Protein AF-A0A925B9Y9-F1 (afdb_monomer_lite)

pLDDT: mean 85.71, std 7.87, range [47.75, 95.88]

Secondary structure (DSSP, 8-state):
-HHHHHHHHHHHHHHHHHHHHHHHTTTTT-TTHHHHHHHHHHHHHHHHHHH-PPPPHHHHHHHHHHHHHHHHHHHHHHH-TT----HHHHHHHTSHHHHHHHHHHHHHHHHHHHHHHHHHHHHHHHHHHHHHHHHHHHHHHHHHHHHHHHHHTS-------

Radius of gyration: 22.53 Å; chains: 1; bounding box: 59×40×62 Å

Structure (mmCIF, N/CA/C/O backbone):
data_AF-A0A925B9Y9-F1
#
_entry.id   AF-A0A925B9Y9-F1
#
loop_
_atom_site.group_PDB
_atom_site.id
_atom_site.type_symbol
_atom_site.label_atom_id
_atom_site.label_alt_id
_atom_site.label_comp_id
_atom_site.label_asym_id
_atom_site.label_entity_id
_atom_site.label_seq_id
_atom_site.pdbx_PDB_ins_code
_atom_site.Cartn_x
_atom_site.Cartn_y
_atom_site.Cartn_z
_atom_site.occupancy
_atom_site.B_iso_or_equiv
_atom_site.auth_seq_id
_atom_site.auth_comp_id
_atom_site.auth_asym_id
_atom_site.auth_atom_id
_atom_site.pdbx_PDB_model_num
ATOM 1 N N . VAL A 1 1 ? 1.942 26.395 1.244 1.00 79.25 1 VAL A N 1
ATOM 2 C CA . VAL A 1 1 ? 3.290 25.808 1.459 1.00 79.25 1 VAL A CA 1
ATOM 3 C C . VAL A 1 1 ? 3.333 24.329 1.083 1.00 79.25 1 VAL A C 1
ATOM 5 O O . VAL A 1 1 ? 4.053 24.009 0.152 1.00 79.25 1 VAL A O 1
ATOM 8 N N . PHE A 1 2 ? 2.521 23.448 1.687 1.00 87.88 2 PHE A N 1
ATOM 9 C CA . PHE A 1 2 ? 2.507 22.008 1.350 1.00 87.88 2 PHE A CA 1
ATOM 10 C C . PHE A 1 2 ? 2.270 21.690 -0.133 1.00 87.88 2 PHE A C 1
ATOM 12 O O . PHE A 1 2 ? 3.019 20.911 -0.706 1.00 87.88 2 PHE A O 1
ATOM 19 N N . ALA A 1 3 ? 1.286 22.328 -0.777 1.00 89.44 3 ALA A N 1
ATOM 20 C CA . ALA A 1 3 ? 1.021 22.105 -2.201 1.00 89.44 3 ALA A CA 1
ATOM 21 C C . ALA A 1 3 ? 2.209 22.509 -3.094 1.00 89.44 3 ALA A C 1
ATOM 23 O O . ALA A 1 3 ? 2.576 21.773 -4.000 1.00 89.44 3 ALA A O 1
ATOM 24 N N . LEU A 1 4 ? 2.858 23.642 -2.797 1.00 89.81 4 LEU A N 1
ATOM 25 C CA . LEU A 1 4 ? 4.045 24.092 -3.533 1.00 89.81 4 LEU A CA 1
ATOM 26 C C . LEU A 1 4 ? 5.226 23.138 -3.330 1.00 89.81 4 LEU A C 1
ATOM 28 O O . LEU A 1 4 ? 5.902 22.798 -4.294 1.00 89.81 4 LEU A O 1
ATOM 32 N N . ALA A 1 5 ? 5.437 22.663 -2.100 1.00 89.56 5 ALA A N 1
ATOM 33 C CA . ALA A 1 5 ? 6.469 21.676 -1.801 1.00 89.56 5 ALA A CA 1
ATOM 34 C C . ALA A 1 5 ? 6.215 20.340 -2.522 1.00 89.56 5 ALA A C 1
ATOM 36 O O . ALA A 1 5 ? 7.154 19.754 -3.048 1.00 89.56 5 ALA A O 1
ATOM 37 N N . ALA A 1 6 ? 4.958 19.893 -2.598 1.00 92.06 6 ALA A N 1
ATOM 38 C CA . ALA A 1 6 ? 4.576 18.669 -3.302 1.00 92.06 6 ALA A CA 1
ATOM 39 C C . ALA A 1 6 ? 4.767 18.779 -4.822 1.00 92.06 6 ALA A C 1
ATOM 41 O O . ALA A 1 6 ? 5.242 17.844 -5.460 1.00 92.06 6 ALA A O 1
ATOM 42 N N . VAL A 1 7 ? 4.428 19.926 -5.415 1.00 94.31 7 VAL A N 1
ATOM 43 C CA . VAL A 1 7 ? 4.661 20.158 -6.849 1.00 94.31 7 VAL A CA 1
ATOM 44 C C . VAL A 1 7 ? 6.160 20.233 -7.138 1.00 94.31 7 VAL A C 1
ATOM 46 O O . VAL A 1 7 ? 6.637 19.603 -8.080 1.00 94.31 7 VAL A O 1
ATOM 49 N N . ALA A 1 8 ? 6.920 20.949 -6.308 1.00 93.62 8 ALA A N 1
ATOM 50 C CA . ALA A 1 8 ? 8.368 21.048 -6.456 1.00 93.62 8 ALA A CA 1
ATOM 51 C C . ALA A 1 8 ? 9.058 19.683 -6.307 1.00 93.62 8 ALA A C 1
ATOM 53 O O . ALA A 1 8 ? 9.931 19.355 -7.113 1.00 93.62 8 ALA A O 1
ATOM 54 N N . SER A 1 9 ? 8.657 18.865 -5.326 1.00 89.44 9 SER A N 1
ATOM 55 C CA . SER A 1 9 ? 9.206 17.517 -5.159 1.00 89.44 9 SER A CA 1
ATOM 56 C C . SER A 1 9 ? 8.884 16.634 -6.360 1.00 89.44 9 SER A C 1
ATOM 58 O O . SER A 1 9 ? 9.795 16.014 -6.899 1.00 89.44 9 SER A O 1
ATOM 60 N N . LEU A 1 10 ? 7.642 16.654 -6.852 1.00 93.00 10 LEU A N 1
ATOM 61 C CA . LEU A 1 10 ? 7.235 15.890 -8.031 1.00 93.00 10 LEU A CA 1
ATOM 62 C C . LEU A 1 10 ? 8.100 16.228 -9.255 1.00 93.00 10 LEU A C 1
ATOM 64 O O . LEU A 1 10 ? 8.644 15.327 -9.894 1.00 93.00 10 LEU A O 1
ATOM 68 N N . LEU A 1 11 ? 8.260 17.521 -9.556 1.00 94.31 11 LEU A N 1
ATOM 69 C CA . LEU A 1 11 ? 9.053 17.983 -10.698 1.00 94.31 11 LEU A CA 1
ATOM 70 C C . LEU A 1 11 ? 10.533 17.620 -10.550 1.00 94.31 11 LEU A C 1
ATOM 72 O O . LEU A 1 11 ? 11.160 17.172 -11.510 1.00 94.31 11 LEU A O 1
ATOM 76 N N . THR A 1 12 ? 11.079 17.764 -9.343 1.00 92.06 12 THR A N 1
ATOM 77 C CA . THR A 1 12 ? 12.489 17.462 -9.063 1.00 92.06 12 THR A CA 1
ATOM 78 C C . THR A 1 12 ? 12.758 15.963 -9.175 1.00 92.06 12 THR A C 1
ATOM 80 O O . THR A 1 12 ? 13.715 15.556 -9.832 1.00 92.06 12 THR A O 1
ATOM 83 N N . THR A 1 13 ? 11.894 15.124 -8.595 1.00 89.00 13 THR A N 1
ATOM 84 C CA . THR A 1 13 ? 11.992 13.663 -8.695 1.00 89.00 13 THR A CA 1
ATOM 85 C C . THR A 1 13 ? 11.842 13.198 -10.139 1.00 89.00 13 THR A C 1
ATOM 87 O O . THR A 1 13 ? 12.597 12.328 -10.572 1.00 89.00 13 THR A O 1
ATOM 90 N N . PHE A 1 14 ? 10.923 13.792 -10.904 1.00 89.19 14 PHE A N 1
ATOM 91 C CA . PHE A 1 14 ? 10.767 13.485 -12.323 1.00 89.19 14 PHE A CA 1
ATOM 92 C C . PHE A 1 14 ? 12.033 13.822 -13.120 1.00 89.19 14 PHE A C 1
ATOM 94 O O . PHE A 1 14 ? 12.566 12.953 -13.811 1.00 89.19 14 PHE A O 1
ATOM 101 N N . ALA A 1 15 ? 12.553 15.046 -12.982 1.00 91.94 15 ALA A N 1
ATOM 102 C CA . ALA A 1 15 ? 13.746 15.494 -13.698 1.00 91.94 15 ALA A CA 1
ATOM 103 C C . ALA A 1 15 ? 14.986 14.661 -13.334 1.00 91.94 15 ALA A C 1
ATOM 105 O O . ALA A 1 15 ? 15.703 14.201 -14.224 1.00 91.94 15 ALA A O 1
ATOM 106 N N . ALA A 1 16 ? 15.204 14.402 -12.041 1.00 87.62 16 ALA A N 1
ATOM 107 C CA . ALA A 1 16 ? 16.310 13.575 -11.567 1.00 87.62 16 ALA A CA 1
ATOM 108 C C . ALA A 1 16 ? 16.208 12.139 -12.097 1.00 87.62 16 ALA A C 1
ATOM 110 O O . ALA A 1 16 ? 17.199 11.565 -12.548 1.00 87.62 16 ALA A O 1
ATOM 111 N N . ASN A 1 17 ? 15.003 11.562 -12.087 1.00 85.50 17 ASN A N 1
ATOM 112 C CA . ASN A 1 17 ? 14.778 10.221 -12.606 1.00 85.50 17 ASN A CA 1
ATOM 113 C C . ASN A 1 17 ? 15.066 10.139 -14.110 1.00 85.50 17 ASN A C 1
ATOM 115 O O . ASN A 1 17 ? 15.770 9.232 -14.552 1.00 85.50 17 ASN A O 1
ATOM 119 N N . TYR A 1 18 ? 14.561 11.106 -14.878 1.00 86.94 18 TYR A N 1
ATOM 120 C CA . TYR A 1 18 ? 14.797 11.191 -16.314 1.00 86.94 18 TYR A CA 1
ATOM 121 C C . TYR A 1 18 ? 16.296 11.286 -16.617 1.00 86.94 18 TYR A C 1
ATOM 123 O O . TYR A 1 18 ? 16.834 10.437 -17.327 1.00 86.94 18 TYR A O 1
ATOM 131 N N . PHE A 1 19 ? 16.992 12.238 -15.992 1.00 88.62 19 PHE A N 1
ATOM 132 C CA . PHE A 1 19 ? 18.424 12.450 -16.192 1.00 88.62 19 PHE A CA 1
ATOM 133 C C . PHE A 1 19 ? 19.254 11.198 -15.865 1.00 88.62 19 PHE A C 1
ATOM 135 O O . PHE A 1 19 ? 20.036 10.744 -16.697 1.00 88.62 19 PHE A O 1
ATOM 142 N N . MET A 1 20 ? 19.005 10.566 -14.712 1.00 83.81 20 MET A N 1
ATOM 143 C CA . MET A 1 20 ? 19.712 9.346 -14.301 1.00 83.81 20 MET A CA 1
ATOM 144 C C . MET A 1 20 ? 19.499 8.180 -15.272 1.00 83.81 20 MET A C 1
ATOM 146 O O . MET A 1 20 ? 20.431 7.428 -15.549 1.00 83.81 20 MET A O 1
ATOM 150 N N . THR A 1 21 ? 18.286 8.011 -15.804 1.00 85.06 21 THR A N 1
ATOM 151 C CA . THR A 1 21 ? 18.011 6.941 -16.780 1.00 85.06 21 THR A CA 1
ATOM 152 C C . THR A 1 21 ? 18.639 7.202 -18.149 1.00 85.06 21 THR A C 1
ATOM 154 O O . THR A 1 21 ? 19.026 6.244 -18.819 1.00 85.06 21 THR A O 1
ATOM 157 N N . TYR A 1 22 ? 18.789 8.466 -18.548 1.00 85.69 22 TYR A N 1
ATOM 158 C CA . TYR A 1 22 ? 19.480 8.837 -19.784 1.00 85.69 22 TYR A CA 1
ATOM 159 C C . TYR A 1 22 ? 20.996 8.663 -19.673 1.00 85.69 22 TYR A C 1
ATOM 161 O O . TYR A 1 22 ? 21.602 8.064 -20.556 1.00 85.69 22 TYR A O 1
ATOM 169 N N . GLU A 1 23 ? 21.601 9.136 -18.584 1.00 86.62 23 GLU A N 1
ATOM 170 C CA . GLU A 1 23 ? 23.055 9.091 -18.396 1.00 86.62 23 GLU A CA 1
ATOM 171 C C . GLU A 1 23 ? 23.559 7.672 -18.096 1.00 86.62 23 GLU A C 1
ATOM 173 O O . GLU A 1 23 ? 24.510 7.192 -18.712 1.00 86.62 23 GLU A O 1
ATOM 178 N N . ALA A 1 24 ? 22.907 6.961 -17.170 1.00 81.94 24 ALA A N 1
ATOM 179 C CA . ALA A 1 24 ? 23.334 5.621 -16.771 1.00 81.94 24 ALA A CA 1
ATOM 180 C C . ALA A 1 24 ? 22.895 4.529 -17.768 1.00 81.94 24 ALA A C 1
ATOM 182 O O . ALA A 1 24 ? 23.363 3.391 -17.685 1.00 81.94 24 ALA A O 1
ATOM 183 N N . GLY A 1 25 ? 22.002 4.865 -18.702 1.00 79.75 25 GLY A N 1
ATOM 184 C CA . GLY A 1 25 ? 21.363 3.936 -19.625 1.00 79.75 25 GLY A CA 1
ATOM 185 C C . GLY A 1 25 ? 20.236 3.154 -18.950 1.00 79.75 25 GLY A C 1
ATOM 186 O O . GLY A 1 25 ? 20.475 2.272 -18.118 1.00 79.75 25 GLY A O 1
ATOM 187 N N . ALA A 1 26 ? 18.994 3.439 -19.348 1.00 75.75 26 ALA A N 1
ATOM 188 C CA . ALA A 1 26 ? 17.789 2.867 -18.748 1.00 75.75 26 ALA A CA 1
ATOM 189 C C . ALA A 1 26 ? 17.783 1.326 -18.748 1.00 75.75 26 ALA A C 1
ATOM 191 O O . ALA A 1 26 ? 17.378 0.707 -17.769 1.00 75.75 26 ALA A O 1
ATOM 192 N N . GLN A 1 27 ? 18.288 0.716 -19.825 1.00 75.81 27 GLN A N 1
ATOM 193 C CA . GLN A 1 27 ? 18.377 -0.741 -19.979 1.00 75.81 27 GLN A CA 1
ATOM 194 C C . GLN A 1 27 ? 19.673 -1.340 -19.413 1.00 75.81 27 GLN A C 1
ATOM 196 O O . GLN A 1 27 ? 19.749 -2.545 -19.206 1.00 75.81 27 GLN A O 1
ATOM 201 N N . ALA A 1 28 ? 20.698 -0.515 -19.176 1.00 79.38 28 ALA A N 1
ATOM 202 C CA . ALA A 1 28 ? 22.024 -0.975 -18.771 1.00 79.38 28 ALA A CA 1
ATOM 203 C C . ALA A 1 28 ? 22.203 -0.951 -17.248 1.00 79.38 28 ALA A C 1
ATOM 205 O O . ALA A 1 28 ? 22.646 -1.934 -16.660 1.00 79.38 28 ALA A O 1
ATOM 206 N N . LYS A 1 29 ? 21.862 0.170 -16.598 1.00 76.38 29 LYS A N 1
ATOM 207 C CA . LYS A 1 29 ? 22.129 0.385 -15.163 1.00 76.38 29 LYS A CA 1
ATOM 208 C C . LYS A 1 29 ? 20.891 0.736 -14.336 1.00 76.38 29 LYS A C 1
ATOM 210 O O . LYS A 1 29 ? 20.940 0.604 -13.117 1.00 76.38 29 LYS A O 1
ATOM 215 N N . ALA A 1 30 ? 19.776 1.127 -14.960 1.00 74.00 30 ALA A N 1
ATOM 216 C CA . ALA A 1 30 ? 18.507 1.399 -14.268 1.00 74.00 30 ALA A CA 1
ATOM 217 C C . ALA A 1 30 ? 17.541 0.193 -14.279 1.00 74.00 30 ALA A C 1
ATOM 219 O O . ALA A 1 30 ? 16.318 0.351 -14.320 1.00 74.00 30 ALA A O 1
ATOM 220 N N . VAL A 1 31 ? 18.104 -1.018 -14.241 1.00 72.12 31 VAL A N 1
ATOM 221 C CA . VAL A 1 31 ? 17.366 -2.287 -14.269 1.00 72.12 31 VAL A CA 1
ATOM 222 C C . VAL A 1 31 ? 16.667 -2.523 -12.923 1.00 72.12 31 VAL A C 1
ATOM 224 O O . VAL A 1 31 ? 17.222 -2.235 -11.862 1.00 72.12 31 VAL A O 1
ATOM 227 N N . GLY A 1 32 ? 15.431 -3.023 -12.958 1.00 78.31 32 GLY A N 1
ATOM 228 C CA . GLY A 1 32 ? 14.581 -3.226 -11.782 1.00 78.31 32 GLY A CA 1
ATOM 229 C C . GLY A 1 32 ? 13.142 -2.801 -12.061 1.00 78.31 32 GLY A C 1
ATOM 230 O O . GLY A 1 32 ? 12.651 -2.985 -13.173 1.00 78.31 32 GLY A O 1
ATOM 231 N N . TYR A 1 33 ? 12.480 -2.184 -11.079 1.00 76.31 33 TYR A N 1
ATOM 232 C CA . TYR A 1 33 ? 11.073 -1.779 -11.200 1.00 76.31 33 TYR A CA 1
ATOM 233 C C . TYR A 1 33 ? 10.813 -0.848 -12.398 1.00 76.31 33 TYR A C 1
ATOM 235 O O . TYR A 1 33 ? 9.878 -1.062 -13.161 1.00 76.31 33 TYR A O 1
ATOM 243 N N . LYS A 1 34 ? 11.687 0.144 -12.624 1.00 78.06 34 LYS A N 1
ATOM 244 C CA . LYS A 1 34 ? 11.559 1.106 -13.737 1.00 78.06 34 LYS A CA 1
ATOM 245 C C . LYS A 1 34 ? 11.589 0.423 -15.106 1.00 78.06 34 LYS A C 1
ATOM 247 O O . LYS A 1 34 ? 10.794 0.753 -15.979 1.00 78.06 34 LYS A O 1
ATOM 252 N N . TRP A 1 35 ? 12.495 -0.537 -15.273 1.00 80.06 35 TRP A N 1
ATOM 253 C CA . TRP A 1 35 ? 12.578 -1.365 -16.472 1.00 80.06 35 TRP A CA 1
ATOM 254 C C . TRP A 1 35 ? 11.340 -2.250 -16.635 1.00 80.06 35 TRP A C 1
ATOM 256 O O . TRP A 1 35 ? 10.760 -2.281 -17.717 1.00 80.06 35 TRP A O 1
ATOM 266 N N . TRP A 1 36 ? 10.918 -2.919 -15.557 1.00 81.94 36 TRP A N 1
ATOM 267 C CA . TRP A 1 36 ? 9.774 -3.829 -15.564 1.00 81.94 36 TRP A CA 1
ATOM 268 C C . TRP A 1 36 ? 8.478 -3.130 -15.989 1.00 81.94 36 TRP A C 1
ATOM 270 O O . TRP A 1 36 ? 7.830 -3.611 -16.911 1.00 81.94 36 TRP A O 1
ATOM 280 N N . VAL A 1 37 ? 8.155 -1.961 -15.420 1.00 83.56 37 VAL A N 1
ATOM 281 C CA . VAL A 1 37 ? 6.947 -1.197 -15.798 1.00 83.56 37 VAL A CA 1
ATOM 282 C C . VAL A 1 37 ? 6.978 -0.802 -17.278 1.00 83.56 37 VAL A C 1
ATOM 284 O O . VAL A 1 37 ? 5.973 -0.914 -17.979 1.00 83.56 37 VAL A O 1
ATOM 287 N N . GLY A 1 38 ? 8.140 -0.359 -17.773 1.00 83.00 38 GLY A N 1
ATOM 288 C CA . GLY A 1 38 ? 8.311 -0.025 -19.186 1.00 83.00 38 GLY A CA 1
ATOM 289 C C . GLY A 1 38 ? 8.111 -1.242 -20.089 1.00 83.00 38 GLY A C 1
ATOM 290 O O . GLY A 1 38 ? 7.352 -1.178 -21.053 1.00 83.00 38 GLY A O 1
ATOM 291 N N . GLN A 1 39 ? 8.751 -2.367 -19.767 1.00 84.81 39 GLN A N 1
ATOM 292 C CA . GLN A 1 39 ? 8.588 -3.602 -20.532 1.00 84.81 39 GLN A CA 1
ATOM 293 C C . GLN A 1 39 ? 7.165 -4.150 -20.483 1.00 84.81 39 GLN A C 1
ATOM 295 O O . GLN A 1 39 ? 6.671 -4.605 -21.509 1.00 84.81 39 GLN A O 1
ATOM 300 N N . 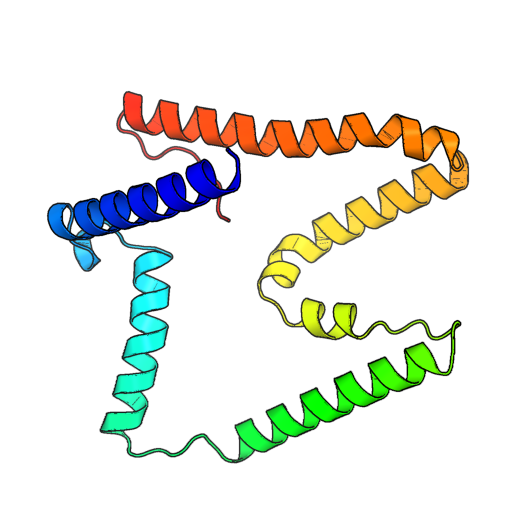GLU A 1 40 ? 6.503 -4.107 -19.331 1.00 86.62 40 GLU A N 1
ATOM 301 C CA . GLU A 1 40 ? 5.137 -4.593 -19.184 1.00 86.62 40 GLU A CA 1
ATOM 302 C C . GLU A 1 40 ? 4.184 -3.782 -20.067 1.00 86.62 40 GLU A C 1
ATOM 304 O O . GLU A 1 40 ? 3.511 -4.350 -20.925 1.00 86.62 40 GLU A O 1
ATOM 309 N N . ALA A 1 41 ? 4.184 -2.455 -19.936 1.00 86.06 41 ALA A N 1
ATOM 310 C CA . ALA A 1 41 ? 3.268 -1.600 -20.685 1.00 86.06 41 ALA A CA 1
ATOM 311 C C . ALA A 1 41 ? 3.550 -1.616 -22.198 1.00 86.06 41 ALA A C 1
ATOM 313 O O . ALA A 1 41 ? 2.648 -1.859 -23.004 1.00 86.06 41 ALA A O 1
ATOM 314 N N . PHE A 1 42 ? 4.803 -1.377 -22.603 1.00 87.50 42 PHE A N 1
ATOM 315 C CA . PHE A 1 42 ? 5.153 -1.302 -24.025 1.00 87.50 42 PHE A CA 1
ATOM 316 C C . PHE A 1 42 ? 5.215 -2.680 -24.685 1.00 87.50 42 PHE A C 1
ATOM 318 O O . PHE A 1 42 ? 4.867 -2.799 -25.857 1.00 87.50 42 PHE A O 1
ATOM 325 N N . GLY A 1 43 ? 5.609 -3.720 -23.948 1.00 88.44 43 GLY A N 1
ATOM 326 C CA . GLY A 1 43 ? 5.590 -5.100 -24.427 1.00 88.44 43 GLY A CA 1
ATOM 327 C C . GLY A 1 43 ? 4.168 -5.606 -24.652 1.00 88.44 43 GLY A C 1
ATOM 328 O O . GLY A 1 43 ? 3.902 -6.196 -25.699 1.00 88.44 43 GLY A O 1
ATOM 329 N N . GLN A 1 44 ? 3.234 -5.308 -23.740 1.00 84.88 44 GLN A N 1
ATOM 330 C CA . GLN A 1 44 ? 1.814 -5.614 -23.948 1.00 84.88 44 GLN A CA 1
ATOM 331 C C . GLN A 1 44 ? 1.253 -4.877 -25.170 1.00 84.88 44 GLN A C 1
ATOM 333 O O . GLN A 1 44 ? 0.636 -5.506 -26.030 1.00 84.88 44 GLN A O 1
ATOM 338 N N . LEU A 1 45 ? 1.524 -3.571 -25.297 1.00 85.75 45 LEU A N 1
ATOM 339 C CA . LEU A 1 45 ? 1.072 -2.783 -26.446 1.00 85.75 45 LEU A CA 1
ATOM 340 C C . LEU A 1 45 ? 1.638 -3.314 -27.770 1.00 85.75 45 LEU A C 1
ATOM 342 O O . LEU A 1 45 ? 0.895 -3.483 -28.737 1.00 85.75 45 LEU A O 1
ATOM 346 N N . ALA A 1 46 ? 2.943 -3.593 -27.820 1.00 88.56 46 ALA A N 1
ATOM 347 C CA . ALA A 1 46 ? 3.583 -4.178 -28.993 1.00 88.56 46 ALA A CA 1
ATOM 348 C C . ALA A 1 46 ? 2.963 -5.539 -29.338 1.00 88.56 46 ALA A C 1
ATOM 350 O O . ALA A 1 46 ? 2.700 -5.809 -30.509 1.00 88.56 46 ALA A O 1
ATOM 351 N N . GLY A 1 47 ? 2.653 -6.353 -28.324 1.00 85.94 47 GLY A N 1
ATOM 352 C CA . GLY A 1 47 ? 1.930 -7.610 -28.484 1.00 85.94 47 GLY A CA 1
ATOM 353 C C . GLY A 1 47 ? 0.562 -7.425 -29.143 1.00 85.94 47 GLY A C 1
ATOM 354 O O . GLY A 1 47 ? 0.244 -8.142 -30.092 1.00 85.94 47 GLY A O 1
ATOM 355 N N . TRP A 1 48 ? -0.229 -6.438 -28.716 1.00 84.38 48 TRP A N 1
ATOM 356 C CA . TRP A 1 48 ? -1.533 -6.138 -29.328 1.00 84.38 48 TRP A CA 1
ATOM 357 C C . TRP A 1 48 ? -1.409 -5.661 -30.776 1.00 84.38 48 TRP A C 1
ATOM 359 O O . TRP A 1 48 ? -2.165 -6.109 -31.637 1.00 84.38 48 TRP A O 1
ATOM 369 N N . LEU A 1 49 ? -0.434 -4.793 -31.058 1.00 86.62 49 LEU A N 1
ATOM 370 C CA . LEU A 1 49 ? -0.194 -4.272 -32.406 1.00 86.62 49 LEU A CA 1
ATOM 371 C C . LEU A 1 49 ? 0.273 -5.361 -33.380 1.00 86.62 49 LEU A C 1
ATOM 373 O O . LEU A 1 49 ? -0.152 -5.367 -34.531 1.00 86.62 49 LEU A O 1
ATOM 377 N N . GLN A 1 50 ? 1.131 -6.280 -32.929 1.00 86.69 50 GLN A N 1
ATOM 378 C CA . GLN A 1 50 ? 1.696 -7.334 -33.778 1.00 86.69 50 GLN A CA 1
ATOM 379 C C . GLN A 1 50 ? 0.739 -8.508 -33.990 1.00 86.69 50 GLN A C 1
ATOM 381 O O . GLN A 1 50 ? 0.681 -9.064 -35.083 1.00 86.69 50 GLN A O 1
ATOM 386 N N . SER A 1 51 ? -0.006 -8.901 -32.956 1.00 79.56 51 SER A N 1
ATOM 387 C CA . SER A 1 51 ? -0.908 -10.057 -33.027 1.00 79.56 51 SER A CA 1
ATOM 388 C C . SER A 1 51 ? -2.293 -9.716 -33.583 1.00 79.56 51 SER A C 1
ATOM 390 O O . SER A 1 51 ? -3.046 -10.625 -33.932 1.00 79.56 51 SER A O 1
ATOM 392 N N . GLY A 1 52 ? -2.665 -8.429 -33.622 1.00 70.25 52 GLY A N 1
ATOM 393 C CA . GLY A 1 52 ? -4.025 -7.989 -33.947 1.00 70.25 52 GLY A CA 1
ATOM 394 C C . GLY A 1 52 ? -5.089 -8.531 -32.981 1.00 70.25 52 GLY A C 1
ATOM 395 O O . GLY A 1 52 ? -6.286 -8.435 -33.264 1.00 70.25 52 GLY A O 1
ATOM 396 N N . GLN A 1 53 ? -4.679 -9.128 -31.856 1.00 67.88 53 GLN A N 1
ATOM 397 C CA . GLN A 1 53 ? -5.588 -9.730 -30.895 1.00 67.88 53 GLN A CA 1
ATOM 398 C C . GLN A 1 53 ? -6.340 -8.633 -30.149 1.00 67.88 53 GLN A C 1
ATOM 400 O O . GLN A 1 53 ? -5.769 -7.820 -29.422 1.00 67.88 53 GLN A O 1
ATOM 405 N N . ARG A 1 54 ? -7.663 -8.635 -30.316 1.00 64.50 54 ARG A N 1
ATOM 406 C CA . ARG A 1 54 ? -8.576 -7.923 -29.421 1.00 64.50 54 ARG A CA 1
ATOM 407 C C . ARG A 1 54 ? -8.418 -8.488 -28.001 1.00 64.50 54 ARG A C 1
ATOM 409 O O . ARG A 1 54 ? -8.056 -9.660 -27.873 1.00 64.50 54 ARG A O 1
ATOM 416 N N . PRO A 1 55 ? -8.701 -7.701 -26.944 1.00 66.69 55 PRO A N 1
ATOM 417 C CA . PRO A 1 55 ? -8.731 -8.225 -25.582 1.00 66.69 55 PRO A CA 1
ATOM 418 C C . PRO A 1 55 ? -9.543 -9.521 -25.556 1.00 66.69 55 PRO A C 1
ATOM 420 O O . PRO A 1 55 ? -10.657 -9.542 -26.082 1.00 66.69 55 PRO A O 1
ATOM 423 N N . ALA A 1 56 ? -8.973 -10.600 -25.009 1.00 72.19 56 ALA A N 1
ATOM 424 C CA . ALA A 1 56 ? -9.650 -11.890 -24.965 1.00 72.19 56 ALA A CA 1
ATOM 425 C C . ALA A 1 56 ? -11.043 -11.707 -24.347 1.00 72.19 56 ALA A C 1
ATOM 427 O O . ALA A 1 56 ? -11.160 -11.129 -23.266 1.00 72.19 56 ALA A O 1
ATOM 428 N N . GLU A 1 57 ? -12.097 -12.192 -25.010 1.00 76.00 57 GLU A N 1
ATOM 429 C CA . GLU A 1 57 ? -13.478 -12.046 -24.519 1.00 76.00 57 GLU A CA 1
ATOM 430 C C . GLU A 1 57 ? -13.626 -12.575 -23.083 1.00 76.00 57 GLU A C 1
ATOM 432 O O . GLU A 1 57 ? -14.367 -12.027 -22.272 1.00 76.00 57 GLU A O 1
ATOM 437 N N . GLN A 1 58 ? -12.832 -13.591 -22.736 1.00 82.56 58 GLN A N 1
ATOM 438 C CA . GLN A 1 58 ? -12.705 -14.142 -21.389 1.00 82.56 58 GLN A CA 1
ATOM 439 C C . GLN A 1 58 ? -12.314 -13.086 -20.346 1.00 82.56 58 GLN A C 1
ATOM 441 O O . GLN A 1 58 ? -12.915 -13.035 -19.275 1.00 82.56 58 GLN A O 1
ATOM 446 N N . SER A 1 59 ? -11.355 -12.207 -20.651 1.00 82.81 59 SER A N 1
ATOM 447 C CA . SER A 1 59 ? -10.931 -11.132 -19.745 1.00 82.81 59 SER A CA 1
ATOM 448 C C . SER A 1 59 ? -12.074 -10.166 -19.443 1.00 82.81 59 SER A C 1
ATOM 450 O O . SER A 1 59 ? -12.197 -9.684 -18.318 1.00 82.81 59 SER A O 1
ATOM 452 N N . LEU A 1 60 ? -12.943 -9.918 -20.425 1.00 86.38 60 LEU A N 1
ATOM 453 C CA . LEU A 1 60 ? -14.116 -9.066 -20.252 1.00 86.38 60 LEU A CA 1
ATOM 454 C C . LEU A 1 60 ? -15.152 -9.731 -19.335 1.00 86.38 60 LEU A C 1
ATOM 456 O O . LEU A 1 60 ? -15.685 -9.074 -18.441 1.00 86.38 60 LEU A O 1
ATOM 460 N N . TRP A 1 61 ? -15.364 -11.042 -19.472 1.00 89.81 61 TRP A N 1
ATOM 461 C CA . TRP A 1 61 ? -16.218 -11.808 -18.558 1.00 89.81 61 TRP A CA 1
ATOM 462 C C . TRP A 1 61 ? -15.691 -11.821 -17.121 1.00 89.81 61 TRP A C 1
ATOM 464 O O . TRP A 1 61 ? -16.469 -11.607 -16.191 1.00 89.81 61 TRP A O 1
ATOM 474 N N . PHE A 1 62 ? -14.382 -12.001 -16.917 1.00 89.75 62 PHE A N 1
ATOM 475 C CA . PHE A 1 62 ? -13.781 -11.919 -15.581 1.00 89.75 62 PHE A CA 1
ATOM 476 C C . PHE A 1 62 ? -13.882 -10.514 -14.983 1.00 89.75 62 PHE A C 1
ATOM 478 O O . PHE A 1 62 ? -14.172 -10.378 -13.794 1.00 89.75 62 PHE A O 1
ATOM 485 N N . PHE A 1 63 ? -13.697 -9.472 -15.797 1.00 89.62 63 PHE A N 1
ATOM 486 C CA . PHE A 1 63 ? -13.865 -8.088 -15.362 1.00 89.62 63 PHE A CA 1
ATOM 487 C C . PHE A 1 63 ? -15.299 -7.812 -14.896 1.00 89.62 63 PHE A C 1
ATOM 489 O O . PHE A 1 63 ? -15.506 -7.327 -13.782 1.00 89.62 63 PHE A O 1
ATOM 496 N N . VAL A 1 64 ? -16.294 -8.177 -15.711 1.00 93.56 64 VAL A N 1
ATOM 497 C CA . VAL A 1 64 ? -17.714 -8.023 -15.360 1.00 93.56 64 VAL A CA 1
ATOM 498 C C . VAL A 1 64 ? -18.059 -8.858 -14.126 1.00 93.56 64 VAL A C 1
ATOM 500 O O . VAL A 1 64 ? -18.722 -8.358 -13.221 1.00 93.56 64 VAL A O 1
ATOM 503 N N . GLY A 1 65 ? -17.560 -10.093 -14.033 1.00 93.69 65 GLY A N 1
ATOM 504 C CA . GLY A 1 65 ? -17.742 -10.944 -12.857 1.00 93.69 65 GLY A CA 1
ATOM 505 C C . GLY A 1 65 ? -17.181 -10.311 -11.581 1.00 93.69 65 GLY A C 1
ATOM 506 O O . GLY A 1 65 ? -17.881 -10.237 -10.571 1.00 93.69 65 GLY A O 1
ATOM 507 N N . GLY A 1 66 ? -15.955 -9.781 -11.633 1.00 90.69 66 GLY A N 1
ATOM 508 C CA . GLY A 1 66 ? -15.342 -9.061 -10.515 1.00 90.69 66 GLY A CA 1
ATOM 509 C C . GLY A 1 66 ? -16.139 -7.820 -10.110 1.00 90.69 66 GLY A C 1
ATOM 510 O O . GLY A 1 66 ? -16.377 -7.6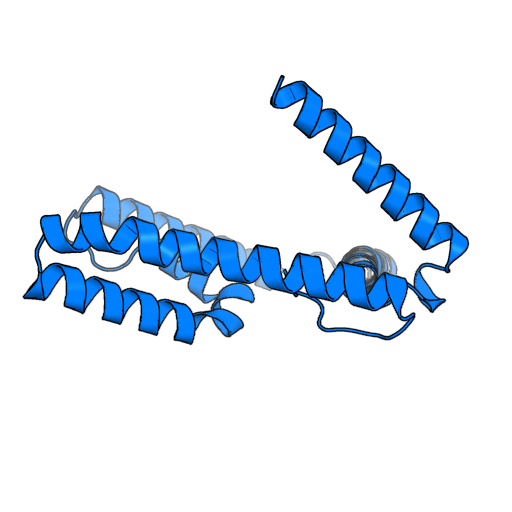02 -8.920 1.00 90.69 66 GLY A O 1
ATOM 511 N N . LEU A 1 67 ? -16.622 -7.050 -11.089 1.00 92.88 67 LEU A N 1
ATOM 512 C CA . LEU A 1 67 ? -17.471 -5.879 -10.862 1.00 92.88 67 LEU A CA 1
ATOM 513 C C . LEU A 1 67 ? -18.791 -6.254 -10.171 1.00 92.88 67 LEU A C 1
ATOM 515 O O . LEU A 1 67 ? -19.184 -5.598 -9.206 1.00 92.88 67 LEU A O 1
ATOM 519 N N . VAL A 1 68 ? -19.441 -7.335 -10.608 1.00 95.00 68 VAL A N 1
ATOM 520 C CA . VAL A 1 68 ? -20.670 -7.848 -9.984 1.00 95.00 68 VAL A CA 1
ATOM 521 C C . VAL A 1 68 ? -20.403 -8.295 -8.547 1.00 95.00 68 VAL A C 1
ATOM 523 O O . VAL A 1 68 ? -21.136 -7.892 -7.648 1.00 95.00 68 VAL A O 1
ATOM 526 N N . VAL A 1 69 ? -19.339 -9.065 -8.295 1.00 92.44 69 VAL A N 1
ATOM 527 C CA . VAL A 1 69 ? -18.994 -9.533 -6.940 1.00 92.44 69 VAL A CA 1
ATOM 528 C C . VAL A 1 69 ? -18.736 -8.358 -5.998 1.00 92.44 69 VAL A C 1
ATOM 530 O O . VAL A 1 69 ? -19.297 -8.312 -4.902 1.00 92.44 69 VAL A O 1
ATOM 533 N N . VAL A 1 70 ? -17.931 -7.379 -6.418 1.00 91.56 70 VAL A N 1
ATOM 534 C CA . VAL A 1 70 ? -17.654 -6.183 -5.607 1.00 91.56 70 VAL A CA 1
ATOM 535 C C . VAL A 1 70 ? -18.925 -5.361 -5.389 1.00 91.56 70 VAL A C 1
ATOM 537 O O . VAL A 1 70 ? -19.154 -4.889 -4.272 1.00 91.56 70 VAL A O 1
ATOM 540 N N . GLY A 1 71 ? -19.774 -5.223 -6.410 1.00 91.88 71 GLY A N 1
ATOM 541 C CA . GLY A 1 71 ? -21.068 -4.549 -6.306 1.00 91.88 71 GLY A CA 1
ATOM 542 C C . GLY A 1 71 ? -21.985 -5.216 -5.281 1.00 91.88 71 GLY A C 1
ATOM 543 O O . GLY A 1 71 ? -22.498 -4.543 -4.386 1.00 91.88 71 GLY A O 1
ATOM 544 N N . VAL A 1 72 ? -22.112 -6.544 -5.338 1.00 92.19 72 VAL A N 1
ATOM 545 C CA . VAL A 1 72 ? -22.904 -7.337 -4.385 1.00 92.19 72 VAL A CA 1
ATOM 546 C C . VAL A 1 72 ? -22.340 -7.221 -2.970 1.00 92.19 72 VAL A C 1
ATOM 548 O O . VAL A 1 72 ? -23.095 -6.944 -2.042 1.00 92.19 72 VAL A O 1
ATOM 551 N N . LEU A 1 73 ? -21.025 -7.361 -2.782 1.00 89.50 73 LEU A N 1
ATOM 552 C CA . LEU A 1 73 ? -20.389 -7.205 -1.466 1.00 89.50 73 LEU A CA 1
ATOM 553 C C . LEU A 1 73 ? -20.600 -5.802 -0.888 1.00 89.50 73 LEU A C 1
ATOM 555 O O . LEU A 1 73 ? -20.818 -5.647 0.313 1.00 89.50 73 LEU A O 1
ATOM 559 N N . THR A 1 74 ? -20.546 -4.778 -1.738 1.00 89.56 74 THR A N 1
ATOM 560 C CA . THR A 1 74 ? -20.777 -3.389 -1.331 1.00 89.56 74 THR A CA 1
ATOM 561 C C . THR A 1 74 ? -22.232 -3.175 -0.928 1.00 89.56 74 THR A C 1
ATOM 563 O O . THR A 1 74 ? -22.486 -2.615 0.137 1.00 89.56 74 THR A O 1
ATOM 566 N N . TYR A 1 75 ? -23.178 -3.679 -1.722 1.00 91.81 75 TYR A N 1
ATOM 567 C CA . TYR A 1 75 ? -24.605 -3.609 -1.420 1.00 91.81 75 TYR A CA 1
ATOM 568 C C . TYR A 1 75 ? -24.956 -4.355 -0.128 1.00 91.81 75 TYR A C 1
ATOM 570 O O . TYR A 1 75 ? -25.562 -3.776 0.771 1.00 91.81 75 TYR A O 1
ATOM 578 N N . LEU A 1 76 ? -24.512 -5.608 0.017 1.00 89.19 76 LEU A N 1
ATOM 579 C CA . LEU A 1 76 ? -24.762 -6.417 1.213 1.00 89.19 76 LEU A CA 1
ATOM 580 C C . LEU A 1 76 ? -24.195 -5.763 2.468 1.00 89.19 76 LEU A C 1
ATOM 582 O O . LEU A 1 76 ? -24.830 -5.804 3.514 1.00 89.19 76 LEU A O 1
ATOM 586 N N . ARG A 1 77 ? -23.036 -5.110 2.368 1.00 85.88 77 ARG A N 1
ATOM 587 C CA . ARG A 1 77 ? -22.449 -4.399 3.503 1.00 85.88 77 ARG A CA 1
ATOM 588 C C . ARG A 1 77 ? -23.192 -3.113 3.872 1.00 85.88 77 ARG A C 1
ATOM 590 O O . ARG A 1 77 ? -23.154 -2.717 5.033 1.00 85.88 77 ARG A O 1
ATOM 597 N N . GLN A 1 78 ? -23.852 -2.462 2.915 1.00 86.06 78 GLN A N 1
ATOM 598 C CA . GLN A 1 78 ? -24.723 -1.315 3.190 1.00 86.06 78 GLN A CA 1
ATOM 599 C C . GLN A 1 78 ? -26.081 -1.753 3.757 1.00 86.06 78 GLN A C 1
ATOM 601 O O . GLN A 1 78 ? -26.609 -1.090 4.645 1.00 86.06 78 GLN A O 1
ATOM 606 N N . ALA A 1 79 ? -26.624 -2.877 3.282 1.00 87.56 79 ALA A N 1
ATOM 607 C CA . ALA A 1 79 ? -27.902 -3.421 3.738 1.00 87.56 79 ALA A CA 1
ATOM 608 C C . ALA A 1 79 ? -27.802 -4.132 5.101 1.00 87.56 79 ALA A C 1
ATOM 610 O O . ALA A 1 79 ? -28.713 -4.037 5.921 1.00 87.56 79 ALA A O 1
ATOM 611 N N . PHE A 1 80 ? -26.690 -4.825 5.366 1.00 86.44 80 PHE A N 1
ATOM 612 C CA . PHE A 1 80 ? -26.471 -5.622 6.570 1.00 86.44 80 PHE A CA 1
ATOM 613 C C . PHE A 1 80 ? -25.193 -5.185 7.292 1.00 86.44 80 PHE A C 1
ATOM 615 O O . PHE A 1 80 ? -24.083 -5.597 6.957 1.00 86.44 80 PHE A O 1
ATOM 622 N N . LEU A 1 81 ? -25.362 -4.402 8.360 1.00 76.38 81 LEU A N 1
ATOM 623 C CA . LEU A 1 81 ? -24.267 -3.919 9.217 1.00 76.38 81 LEU A CA 1
ATOM 624 C C . LEU A 1 81 ? -23.431 -5.049 9.850 1.00 76.38 81 LEU A C 1
ATOM 626 O O . LEU A 1 81 ? -22.278 -4.829 10.211 1.00 76.38 81 LEU A O 1
ATOM 630 N N . TRP A 1 82 ? -24.003 -6.249 9.988 1.00 84.81 82 TRP A N 1
ATOM 631 C CA . TRP A 1 82 ? -23.339 -7.420 10.567 1.00 84.81 82 TRP A CA 1
ATOM 632 C C . TRP A 1 82 ? -22.565 -8.263 9.539 1.00 84.81 82 TRP A C 1
ATOM 634 O O . TRP A 1 82 ? -21.919 -9.237 9.924 1.00 84.81 82 TRP A O 1
ATOM 644 N N . TRP A 1 83 ? -22.619 -7.922 8.245 1.00 79.81 83 TRP A N 1
ATOM 645 C CA . TRP A 1 83 ? -22.007 -8.737 7.198 1.00 79.81 83 TRP A CA 1
ATOM 646 C C . TRP A 1 83 ? -20.471 -8.759 7.325 1.00 79.81 83 TRP A C 1
ATOM 648 O O . TRP A 1 83 ? -19.835 -7.701 7.273 1.00 79.81 83 TRP A O 1
ATOM 658 N N . PRO A 1 84 ? -19.843 -9.943 7.465 1.00 79.56 84 PRO A N 1
ATOM 659 C CA . PRO A 1 84 ? -18.420 -10.041 7.794 1.00 79.56 84 PRO A CA 1
ATOM 660 C C . PRO A 1 84 ? -17.494 -9.794 6.594 1.00 79.56 84 PRO A C 1
ATOM 662 O O . PRO A 1 84 ? -16.327 -9.449 6.780 1.00 79.56 84 PRO A O 1
ATOM 665 N N . LEU A 1 85 ? -17.981 -9.968 5.358 1.00 82.12 85 LEU A N 1
ATOM 666 C CA . LEU A 1 85 ? -17.156 -9.839 4.155 1.00 82.12 85 LEU A CA 1
ATOM 667 C C . LEU A 1 85 ? -17.097 -8.387 3.681 1.00 82.12 85 LEU A C 1
ATOM 669 O O . LEU A 1 85 ? -18.105 -7.784 3.313 1.00 82.12 85 LEU A O 1
ATOM 673 N N . HIS A 1 86 ? -15.887 -7.833 3.649 1.00 80.62 86 HIS A N 1
ATOM 674 C CA . HIS A 1 86 ? -15.651 -6.461 3.219 1.00 80.62 86 HIS A CA 1
ATOM 675 C C . HIS A 1 86 ? -15.150 -6.426 1.761 1.00 80.62 86 HIS A C 1
ATOM 677 O O . HIS A 1 86 ? -14.161 -7.093 1.453 1.00 80.62 86 HIS A O 1
ATOM 683 N N . PRO A 1 87 ? -15.736 -5.593 0.873 1.00 83.19 87 PRO A N 1
ATOM 684 C CA . PRO A 1 87 ? -15.288 -5.468 -0.521 1.00 83.19 87 PRO A CA 1
ATOM 685 C C . PRO A 1 87 ? -13.813 -5.054 -0.674 1.00 83.19 87 PRO A C 1
ATOM 687 O O . PRO A 1 87 ? -13.149 -5.495 -1.604 1.00 83.19 87 PRO A O 1
ATOM 690 N N . THR A 1 88 ? -13.255 -4.268 0.256 1.00 81.69 88 THR A N 1
ATOM 691 C CA . THR A 1 88 ? -11.826 -3.920 0.248 1.00 81.69 88 THR A CA 1
ATOM 692 C C . THR A 1 88 ? -10.943 -5.122 0.550 1.00 81.69 88 THR A C 1
ATOM 694 O O . THR A 1 88 ? -9.885 -5.241 -0.050 1.00 81.69 88 THR A O 1
ATOM 697 N N . GLY A 1 89 ? -11.372 -6.037 1.425 1.00 82.31 89 GLY A N 1
ATOM 698 C CA . GLY A 1 89 ? -10.643 -7.275 1.695 1.00 82.31 89 GLY A CA 1
ATOM 699 C C . GLY A 1 89 ? -10.550 -8.153 0.449 1.00 82.31 89 GLY A C 1
ATOM 700 O O . GLY A 1 89 ? -9.477 -8.660 0.140 1.00 82.31 89 GLY A O 1
ATOM 701 N N . PHE A 1 90 ? -11.644 -8.249 -0.313 1.00 83.94 90 PHE A N 1
ATOM 702 C CA . PHE A 1 90 ? -11.661 -8.946 -1.601 1.00 83.94 90 PHE A CA 1
ATOM 703 C C . PHE A 1 90 ? -10.704 -8.303 -2.618 1.00 83.94 90 PHE A C 1
ATOM 705 O O . PHE A 1 90 ? -9.895 -9.000 -3.223 1.00 83.94 90 PHE A O 1
ATOM 712 N N . ALA A 1 91 ? -10.734 -6.973 -2.753 1.00 83.00 91 ALA A N 1
ATOM 713 C CA . ALA A 1 91 ? -9.841 -6.255 -3.665 1.00 83.00 91 ALA A CA 1
ATOM 714 C C . ALA A 1 91 ? -8.357 -6.380 -3.268 1.00 83.00 91 ALA A 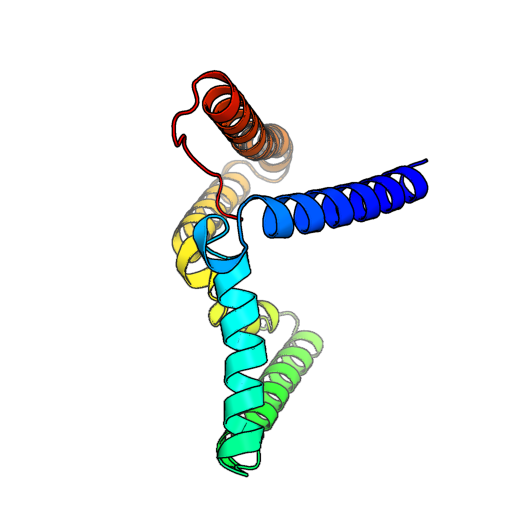C 1
ATOM 716 O O . ALA A 1 91 ? -7.490 -6.542 -4.123 1.00 83.00 91 ALA A O 1
ATOM 717 N N . LEU A 1 92 ? -8.058 -6.327 -1.968 1.00 81.50 92 LEU A N 1
ATOM 718 C CA . LEU A 1 92 ? -6.693 -6.434 -1.458 1.00 81.50 92 LEU A CA 1
ATOM 719 C C . LEU A 1 92 ? -6.152 -7.863 -1.539 1.00 81.50 92 LEU A C 1
ATOM 721 O O . LEU A 1 92 ? -4.963 -8.024 -1.783 1.00 81.50 92 LEU A O 1
ATOM 725 N N . GLY A 1 93 ? -6.997 -8.886 -1.380 1.00 80.00 93 GLY A N 1
ATOM 726 C CA . GLY A 1 93 ? -6.587 -10.294 -1.397 1.00 80.00 93 GLY A CA 1
ATOM 727 C C . GLY A 1 93 ? -5.909 -10.746 -2.694 1.00 80.00 93 GLY A C 1
ATOM 728 O O . GLY A 1 93 ? -5.111 -11.674 -2.668 1.00 80.00 93 GLY A O 1
ATOM 729 N N . ILE A 1 94 ? -6.193 -10.072 -3.810 1.00 79.25 94 ILE A N 1
ATOM 730 C CA . ILE A 1 94 ? -5.645 -10.395 -5.139 1.00 79.25 94 ILE A CA 1
ATOM 731 C C . ILE A 1 94 ? -4.392 -9.548 -5.448 1.00 79.25 94 ILE A C 1
ATOM 733 O O . ILE A 1 94 ? -3.674 -9.803 -6.412 1.00 79.25 94 ILE A O 1
ATOM 737 N N . SER A 1 95 ? -4.088 -8.537 -4.629 1.00 82.56 95 SER A N 1
ATOM 738 C CA . SER A 1 95 ? -2.947 -7.653 -4.861 1.00 82.56 95 SER A CA 1
ATOM 739 C C . SER A 1 95 ? -1.619 -8.342 -4.545 1.00 82.56 95 SER A C 1
ATOM 741 O O . SER A 1 95 ? -1.476 -8.995 -3.509 1.00 82.56 95 SER A O 1
ATOM 743 N N . TYR A 1 96 ? -0.600 -8.094 -5.375 1.00 79.19 96 TYR A N 1
ATOM 744 C CA . TYR A 1 96 ? 0.785 -8.482 -5.087 1.00 79.19 96 TYR A CA 1
ATOM 745 C C . TYR A 1 96 ? 1.244 -8.007 -3.706 1.00 79.19 96 TYR A C 1
ATOM 747 O O . TYR A 1 96 ? 1.946 -8.738 -3.014 1.00 79.19 96 TYR A O 1
ATOM 755 N N . ALA A 1 97 ? 0.790 -6.832 -3.261 1.00 78.44 97 ALA A N 1
ATOM 756 C CA . ALA A 1 97 ? 1.103 -6.323 -1.931 1.00 78.44 97 ALA A CA 1
ATOM 757 C C . ALA A 1 97 ? 0.641 -7.284 -0.821 1.00 78.44 97 ALA A C 1
ATOM 759 O O . ALA A 1 97 ? 1.368 -7.516 0.141 1.00 78.44 97 ALA A O 1
ATOM 760 N N . MET A 1 98 ? -0.538 -7.896 -0.960 1.00 85.19 98 MET A N 1
ATOM 761 C CA . MET A 1 98 ? -1.050 -8.821 0.051 1.00 85.19 98 MET A CA 1
ATOM 762 C C . MET A 1 98 ? -0.242 -10.120 0.102 1.00 85.19 98 MET A C 1
ATOM 764 O O . MET A 1 98 ? -0.027 -10.639 1.192 1.00 85.19 98 MET A O 1
ATOM 768 N N . ASN A 1 99 ? 0.303 -10.595 -1.022 1.00 84.31 99 ASN A N 1
ATOM 769 C CA . ASN A 1 99 ? 1.201 -11.758 -1.018 1.00 84.31 99 ASN A CA 1
ATOM 770 C C . ASN A 1 99 ? 2.463 -11.534 -0.170 1.00 84.31 99 ASN A C 1
ATOM 772 O O . ASN A 1 99 ? 2.933 -12.470 0.472 1.00 84.31 99 ASN A O 1
ATOM 776 N N . TYR A 1 100 ? 2.993 -10.310 -0.118 1.00 83.44 100 TYR A N 1
ATOM 777 C CA . TYR A 1 100 ? 4.142 -9.989 0.737 1.00 83.44 100 TYR A CA 1
ATOM 778 C C . TYR A 1 100 ? 3.733 -9.681 2.179 1.00 83.44 100 TYR A C 1
ATOM 780 O O . TYR A 1 100 ? 4.421 -10.070 3.121 1.00 83.44 100 TYR A O 1
ATOM 788 N N . PHE A 1 101 ? 2.610 -8.985 2.366 1.00 87.12 101 PHE A N 1
ATOM 789 C CA . PHE A 1 101 ? 2.248 -8.416 3.662 1.00 87.12 101 PHE A CA 1
ATOM 790 C C . PHE A 1 101 ? 1.238 -9.231 4.469 1.00 87.12 101 PHE A C 1
ATOM 792 O O . PHE A 1 101 ? 0.981 -8.851 5.610 1.00 87.12 101 PHE A O 1
ATOM 799 N N . TRP A 1 102 ? 0.677 -10.333 3.954 1.00 88.12 102 TRP A N 1
ATOM 800 C CA . TRP A 1 102 ? -0.376 -11.086 4.657 1.00 88.12 102 TRP A CA 1
ATOM 801 C C . TRP A 1 102 ? 0.022 -11.460 6.091 1.00 88.12 102 TRP A C 1
ATOM 803 O O . TRP A 1 102 ? -0.777 -11.307 7.015 1.00 88.12 102 TRP A O 1
ATOM 813 N N . PHE A 1 103 ? 1.274 -11.885 6.299 1.00 90.62 103 PHE A N 1
ATOM 814 C CA . PHE A 1 103 ? 1.768 -12.267 7.618 1.00 90.62 103 PHE A CA 1
ATOM 815 C C . PHE A 1 103 ? 1.940 -11.048 8.532 1.00 90.62 10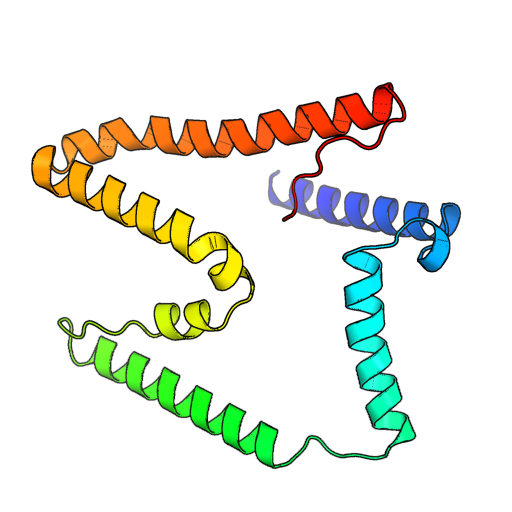3 PHE A C 1
ATOM 817 O O . PHE A 1 103 ? 1.519 -11.073 9.686 1.00 90.62 103 PHE A O 1
ATOM 824 N N . CYS A 1 104 ? 2.475 -9.941 8.011 1.00 90.56 104 CYS A N 1
ATOM 825 C CA . CYS A 1 104 ? 2.579 -8.682 8.751 1.00 90.56 104 CYS A CA 1
ATOM 826 C C . CYS A 1 104 ? 1.195 -8.151 9.155 1.00 90.56 104 CYS A C 1
ATOM 828 O O . CYS A 1 104 ? 1.005 -7.711 10.288 1.00 90.56 104 CYS A O 1
ATOM 830 N N . VAL A 1 105 ? 0.210 -8.244 8.256 1.00 90.00 105 VAL A N 1
ATOM 831 C CA . VAL A 1 105 ? -1.191 -7.889 8.521 1.00 90.00 105 VAL A CA 1
ATOM 832 C C . VAL A 1 105 ? -1.783 -8.797 9.598 1.00 90.00 105 VAL A C 1
ATOM 834 O O . VAL A 1 105 ? -2.449 -8.300 10.507 1.00 90.00 105 VAL A O 1
ATOM 837 N N . PHE A 1 106 ? -1.510 -10.102 9.548 1.00 91.44 106 PHE A N 1
ATOM 838 C CA . PHE A 1 106 ? -1.942 -11.053 10.572 1.00 91.44 106 PHE A CA 1
ATOM 839 C C . PHE A 1 106 ? -1.358 -10.717 11.953 1.00 91.44 106 PHE A C 1
ATOM 841 O O . PHE A 1 106 ? -2.101 -10.647 12.933 1.00 91.44 106 PHE A O 1
ATOM 848 N N . VAL A 1 107 ? -0.056 -10.429 12.032 1.00 95.12 107 VAL A N 1
ATOM 849 C CA . VAL A 1 107 ? 0.607 -10.016 13.279 1.00 95.12 107 VAL A CA 1
ATOM 850 C C . VAL A 1 107 ? 0.043 -8.689 13.790 1.00 95.12 107 VAL A C 1
ATOM 852 O O . VAL A 1 107 ? -0.258 -8.571 14.978 1.00 95.12 107 VAL A O 1
ATOM 855 N N . ALA A 1 108 ? -0.164 -7.703 12.914 1.00 93.06 108 ALA A N 1
ATOM 856 C CA . ALA A 1 108 ? -0.756 -6.418 13.284 1.00 93.06 108 ALA A CA 1
ATOM 857 C C . ALA A 1 108 ? -2.194 -6.577 13.805 1.00 93.06 108 ALA A C 1
ATOM 859 O O . ALA A 1 108 ? -2.570 -5.951 14.800 1.00 93.06 108 ALA A O 1
ATOM 860 N N . TRP A 1 109 ? -2.990 -7.442 13.172 1.00 93.50 109 TRP A N 1
ATOM 861 C CA . TRP A 1 109 ? -4.334 -7.787 13.629 1.00 93.50 109 TRP A CA 1
ATOM 862 C C . TRP A 1 109 ? -4.305 -8.462 15.002 1.00 93.50 109 TRP A C 1
ATOM 864 O O . TRP A 1 109 ? -5.041 -8.034 15.891 1.00 93.50 109 TRP A O 1
ATOM 874 N N . LEU A 1 110 ? -3.426 -9.448 15.204 1.00 95.88 110 LEU A N 1
ATOM 875 C CA . LEU A 1 110 ? -3.285 -10.151 16.478 1.00 95.88 110 LEU A CA 1
ATOM 876 C C . LEU A 1 110 ? -2.837 -9.198 17.595 1.00 95.88 110 LEU A C 1
ATOM 878 O O . LEU A 1 110 ? -3.432 -9.182 18.671 1.00 95.88 110 LEU A O 1
ATOM 882 N N . ALA A 1 111 ? -1.844 -8.348 17.329 1.00 94.31 111 ALA A N 1
ATOM 883 C CA . ALA A 1 111 ? -1.375 -7.343 18.276 1.00 94.31 111 ALA A CA 1
ATOM 884 C C . ALA A 1 111 ? -2.499 -6.367 18.653 1.00 94.31 111 ALA A C 1
ATOM 886 O O . ALA A 1 111 ? -2.755 -6.138 19.837 1.00 94.31 111 ALA A O 1
ATOM 887 N N . LYS A 1 112 ? -3.230 -5.842 17.662 1.00 93.00 112 LYS A N 1
ATOM 888 C CA . LYS A 1 112 ? -4.387 -4.968 17.896 1.00 93.00 112 LYS A CA 1
ATOM 889 C C . LYS A 1 112 ? -5.469 -5.680 18.707 1.00 93.00 112 LYS A C 1
ATOM 891 O O . LYS A 1 112 ? -6.030 -5.076 19.625 1.00 93.00 112 LYS A O 1
ATOM 896 N N . LEU A 1 113 ? -5.764 -6.939 18.386 1.00 94.38 113 LEU A N 1
ATOM 897 C CA . LEU A 1 113 ? -6.747 -7.748 19.100 1.00 94.38 113 LEU A CA 1
ATOM 898 C C . LEU A 1 113 ? -6.347 -7.90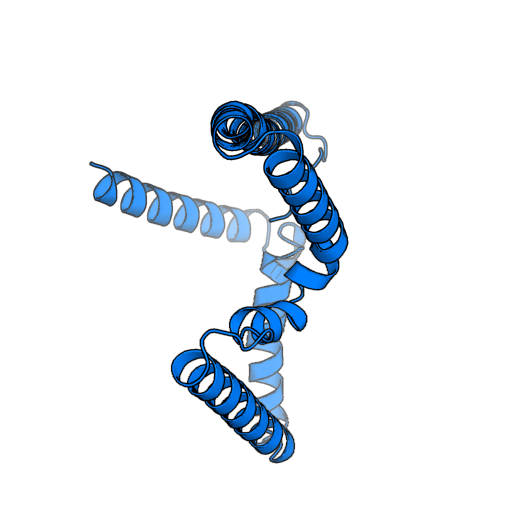1 20.570 1.00 94.38 113 LEU A C 1
ATOM 900 O O . LEU A 1 113 ? -7.157 -7.604 21.439 1.00 94.38 113 LEU A O 1
ATOM 904 N N . CYS A 1 114 ? -5.097 -8.264 20.861 1.00 94.94 114 CYS A N 1
ATOM 905 C CA . CYS A 1 114 ? -4.596 -8.378 22.230 1.00 94.94 114 CYS A CA 1
ATOM 906 C C . CYS A 1 114 ? -4.667 -7.041 22.984 1.00 94.94 114 CYS A C 1
ATOM 908 O O . CYS A 1 114 ? -5.200 -6.985 24.093 1.00 94.94 114 CYS A O 1
ATOM 910 N N . ILE A 1 115 ? -4.196 -5.948 22.377 1.00 94.44 115 ILE A N 1
ATOM 911 C CA . ILE A 1 115 ? -4.201 -4.619 23.007 1.00 94.44 115 ILE A CA 1
ATOM 912 C C . ILE A 1 115 ? -5.630 -4.180 23.341 1.00 94.44 115 ILE A C 1
ATOM 914 O O . ILE A 1 115 ? -5.897 -3.719 24.448 1.00 94.44 115 ILE A O 1
ATOM 918 N N . THR A 1 116 ? -6.563 -4.349 22.404 1.00 93.94 116 THR A N 1
ATOM 919 C CA . THR A 1 116 ? -7.957 -3.925 22.598 1.00 93.94 116 THR A CA 1
ATOM 920 C C . THR A 1 116 ? -8.735 -4.859 23.523 1.00 93.94 116 THR A C 1
ATOM 922 O O . THR A 1 116 ? -9.550 -4.378 24.308 1.00 93.94 116 THR A O 1
ATOM 925 N N . ARG A 1 117 ? -8.470 -6.172 23.483 1.00 93.06 117 ARG A N 1
ATOM 926 C CA . ARG A 1 117 ? -9.162 -7.173 24.305 1.00 93.06 117 ARG A CA 1
ATOM 927 C C . ARG A 1 117 ? -8.729 -7.141 25.768 1.00 93.06 117 ARG A C 1
ATOM 929 O O . ARG A 1 117 ? -9.594 -7.278 26.628 1.00 93.06 117 ARG A O 1
ATOM 936 N N . TYR A 1 118 ? -7.434 -6.971 26.041 1.00 93.81 118 TYR A N 1
ATOM 937 C CA . TYR A 1 118 ? -6.891 -7.002 27.405 1.00 93.81 118 TYR A CA 1
ATOM 938 C C . TYR A 1 118 ? -6.664 -5.610 28.003 1.00 93.81 118 TYR A C 1
ATOM 940 O O . TYR A 1 118 ? -6.793 -5.443 29.211 1.00 93.81 118 TYR A O 1
ATOM 948 N N . GLY A 1 119 ? -6.336 -4.607 27.184 1.00 88.44 119 GLY A N 1
ATOM 949 C CA . GLY A 1 119 ? -5.998 -3.258 27.652 1.00 88.44 119 GLY A CA 1
ATOM 950 C C . GLY A 1 119 ? -7.065 -2.186 27.396 1.00 88.44 119 GLY A C 1
ATOM 951 O O . GLY A 1 119 ? -6.938 -1.062 27.884 1.00 88.44 119 GLY A O 1
ATOM 952 N N . GLY A 1 120 ? -8.116 -2.501 26.635 1.00 92.19 120 GLY A N 1
ATOM 953 C CA . GLY A 1 120 ? -9.179 -1.554 26.303 1.00 92.19 120 GLY A CA 1
ATOM 954 C C . GLY A 1 120 ? -8.714 -0.365 25.449 1.00 92.19 120 GLY A C 1
ATOM 955 O O . GLY A 1 120 ? -7.655 -0.377 24.815 1.00 92.19 120 GLY A O 1
ATOM 956 N N . MET A 1 121 ? -9.536 0.688 25.407 1.00 91.38 121 MET A N 1
ATOM 957 C CA . MET A 1 121 ? -9.294 1.866 24.561 1.00 91.38 121 MET A CA 1
ATOM 958 C C . MET A 1 121 ? -8.081 2.692 25.018 1.00 91.38 121 MET A C 1
ATOM 960 O O . MET A 1 121 ? -7.366 3.257 24.188 1.00 91.38 121 MET A O 1
ATOM 964 N N . ASP A 1 122 ? -7.817 2.745 26.323 1.00 91.81 122 ASP A N 1
ATOM 965 C CA . ASP A 1 122 ? -6.707 3.530 26.866 1.00 91.81 122 ASP A CA 1
ATOM 966 C C . ASP A 1 122 ? -5.350 2.900 26.547 1.00 91.81 122 ASP A C 1
ATOM 968 O O . ASP A 1 122 ? -4.424 3.612 26.150 1.00 91.81 122 ASP A O 1
ATOM 972 N N . ALA A 1 123 ? -5.232 1.569 26.619 1.00 91.25 123 ALA A N 1
ATOM 973 C CA . ALA A 1 123 ? -4.024 0.880 26.168 1.00 91.25 123 ALA A CA 1
ATOM 974 C C . ALA A 1 123 ? -3.804 1.051 24.661 1.00 91.25 123 ALA A C 1
ATOM 976 O O . ALA A 1 123 ? -2.675 1.284 24.233 1.00 91.25 123 ALA A O 1
ATOM 977 N N . HIS A 1 124 ? -4.875 1.014 23.859 1.00 91.88 124 HIS A N 1
ATOM 978 C CA . HIS A 1 124 ? -4.779 1.279 22.424 1.00 91.88 124 HIS A CA 1
ATOM 979 C C . HIS A 1 124 ? -4.203 2.673 22.146 1.00 91.88 124 HIS A C 1
ATOM 981 O O . HIS A 1 124 ? -3.240 2.790 21.391 1.00 91.88 124 HIS A O 1
ATOM 987 N N . LYS A 1 125 ? -4.720 3.725 22.797 1.00 92.31 125 LYS A N 1
ATOM 988 C CA . LYS A 1 125 ? -4.197 5.096 22.644 1.00 92.31 125 LYS A CA 1
ATOM 989 C C . LYS A 1 125 ? -2.725 5.214 23.050 1.00 92.31 125 LYS A C 1
ATOM 991 O O . LYS A 1 125 ? -1.967 5.901 22.373 1.00 92.31 125 LYS A O 1
ATOM 996 N N . ARG A 1 126 ? -2.312 4.520 24.115 1.00 93.06 126 ARG A N 1
ATOM 997 C CA . ARG A 1 126 ? -0.909 4.486 24.569 1.00 93.06 126 ARG A CA 1
ATOM 998 C C . ARG A 1 126 ? 0.013 3.709 23.626 1.00 93.06 126 ARG A C 1
ATOM 1000 O O . ARG A 1 126 ? 1.195 4.021 23.563 1.00 93.06 126 ARG A O 1
ATOM 1007 N N . ALA A 1 127 ? -0.512 2.739 22.880 1.00 92.88 127 ALA A N 1
ATOM 1008 C CA . ALA A 1 127 ? 0.258 1.958 21.914 1.00 92.88 127 ALA A CA 1
ATOM 1009 C C . ALA A 1 127 ? 0.472 2.678 20.567 1.00 92.88 127 ALA A C 1
ATOM 1011 O O . ALA A 1 127 ? 1.432 2.374 19.865 1.00 92.88 127 ALA A O 1
ATOM 1012 N N . ILE A 1 128 ? -0.374 3.654 20.206 1.00 92.88 128 ILE A N 1
ATOM 1013 C CA . ILE A 1 128 ? -0.236 4.455 18.971 1.00 92.88 128 ILE A CA 1
ATOM 1014 C C . ILE A 1 128 ? 1.190 5.002 18.757 1.00 92.88 128 ILE A C 1
ATOM 1016 O O . ILE A 1 128 ? 1.746 4.750 17.685 1.00 92.88 128 ILE A O 1
ATOM 1020 N N . PRO A 1 129 ? 1.819 5.715 19.717 1.00 94.44 129 PRO A N 1
ATOM 1021 C CA . PRO A 1 129 ? 3.162 6.259 19.512 1.00 94.44 129 PRO A CA 1
ATOM 1022 C C . PRO A 1 129 ? 4.222 5.181 19.247 1.00 94.44 129 PRO A C 1
ATOM 1024 O O . PRO A 1 129 ? 5.145 5.435 18.482 1.00 94.44 129 PRO A O 1
ATOM 1027 N N . PHE A 1 130 ? 4.079 3.972 19.805 1.00 94.88 130 PHE A N 1
ATOM 1028 C CA . PHE A 1 130 ? 4.994 2.862 19.527 1.00 94.88 130 PHE A CA 1
ATOM 1029 C C . PHE A 1 130 ? 4.930 2.430 18.056 1.00 94.88 130 PHE A C 1
ATOM 1031 O O . PHE A 1 130 ? 5.963 2.347 17.396 1.00 94.88 130 PHE A O 1
ATOM 1038 N N . PHE A 1 131 ? 3.729 2.210 17.512 1.00 93.50 131 PHE A N 1
ATOM 1039 C CA . PHE A 1 131 ? 3.576 1.811 16.108 1.00 93.50 131 PHE A CA 1
ATOM 1040 C C . PHE A 1 131 ? 3.985 2.921 15.136 1.00 93.50 131 PHE A C 1
ATOM 1042 O O . PHE A 1 131 ? 4.598 2.636 14.111 1.00 93.50 131 PHE A O 1
ATOM 1049 N N . LEU A 1 132 ? 3.705 4.186 15.469 1.00 93.44 132 LEU A N 1
ATOM 1050 C CA . LEU A 1 132 ? 4.216 5.323 14.698 1.00 93.44 132 LEU A CA 1
ATOM 1051 C C . LEU A 1 132 ? 5.748 5.375 14.722 1.00 93.44 132 LEU A C 1
ATOM 1053 O O . LEU A 1 132 ? 6.364 5.615 13.688 1.00 93.44 132 LEU A O 1
ATOM 1057 N N . GLY A 1 133 ? 6.358 5.099 15.877 1.00 94.88 133 GLY A N 1
ATOM 1058 C CA . GLY A 1 133 ? 7.807 4.973 16.015 1.00 94.88 133 GLY A CA 1
ATOM 1059 C C . GLY A 1 133 ? 8.383 3.827 15.184 1.00 94.88 133 GLY A C 1
ATOM 1060 O O . GLY A 1 133 ? 9.434 3.997 14.580 1.00 94.88 133 GLY A O 1
ATOM 1061 N N . LEU A 1 134 ? 7.680 2.697 15.084 1.00 92.88 134 LEU A N 1
ATOM 1062 C CA . LEU A 1 134 ? 8.091 1.560 14.256 1.00 92.88 134 LEU A CA 1
ATOM 1063 C C . LEU A 1 134 ? 8.082 1.909 12.760 1.00 92.88 134 LEU A C 1
ATOM 1065 O O . LEU A 1 134 ? 9.055 1.633 12.065 1.00 92.88 134 LEU A O 1
ATOM 1069 N N . VAL A 1 135 ? 7.029 2.585 12.287 1.00 91.12 135 VAL A N 1
ATOM 1070 C CA . VAL A 1 135 ? 6.954 3.097 10.906 1.00 91.12 135 VAL A CA 1
ATOM 1071 C C . VAL A 1 135 ? 8.067 4.115 10.644 1.00 91.12 135 VAL A C 1
ATOM 1073 O O . VAL A 1 135 ? 8.767 4.025 9.640 1.00 91.12 135 VAL A O 1
ATOM 1076 N N . LEU A 1 136 ? 8.270 5.067 11.558 1.00 92.88 136 LEU A N 1
ATOM 1077 C CA . LEU A 1 136 ? 9.334 6.065 11.437 1.00 92.88 136 LEU A CA 1
ATOM 1078 C C . LEU A 1 136 ? 10.730 5.420 11.446 1.00 92.88 136 LEU A C 1
ATOM 1080 O O . LEU A 1 136 ? 11.612 5.845 10.701 1.00 92.88 136 LEU A O 1
ATOM 1084 N N . GLY A 1 137 ? 10.931 4.388 12.264 1.00 92.00 137 GLY A N 1
ATOM 1085 C CA . GLY A 1 137 ? 12.176 3.629 12.345 1.00 92.00 137 GLY A CA 1
ATOM 1086 C C . GLY A 1 137 ? 12.525 2.956 11.020 1.00 92.00 137 GLY A C 1
ATOM 1087 O O . GLY A 1 137 ? 13.655 3.080 10.560 1.00 92.00 137 GLY A O 1
ATOM 1088 N N . ASP A 1 138 ? 11.548 2.328 10.366 1.00 88.81 138 ASP A N 1
ATOM 1089 C CA . ASP A 1 138 ? 11.752 1.685 9.064 1.00 88.81 138 ASP A CA 1
ATOM 1090 C C . ASP A 1 138 ? 12.218 2.695 7.999 1.00 88.81 138 ASP A C 1
ATOM 1092 O O . ASP A 1 138 ? 13.284 2.537 7.397 1.00 88.81 138 ASP A O 1
ATOM 1096 N N . TYR A 1 139 ? 11.500 3.818 7.860 1.00 87.81 139 TYR A N 1
ATOM 1097 C CA . TYR A 1 139 ? 11.874 4.876 6.915 1.00 87.81 139 TYR A CA 1
ATOM 1098 C C . TYR A 1 139 ? 13.236 5.508 7.225 1.00 87.81 139 TYR A C 1
ATOM 1100 O O . TYR A 1 139 ? 14.023 5.761 6.311 1.00 87.81 139 TYR A O 1
ATOM 1108 N N . THR A 1 140 ? 13.531 5.780 8.498 1.00 91.19 140 THR A N 1
ATOM 1109 C CA . THR A 1 140 ? 14.803 6.412 8.887 1.00 91.19 140 THR A CA 1
ATOM 1110 C C . THR A 1 140 ? 15.986 5.478 8.653 1.00 91.19 140 THR A C 1
ATOM 1112 O O . THR A 1 140 ? 16.990 5.908 8.086 1.00 91.19 140 THR A O 1
ATOM 1115 N N . ILE A 1 141 ? 15.866 4.196 9.007 1.00 90.38 141 ILE A N 1
ATOM 1116 C CA . ILE A 1 141 ? 16.926 3.203 8.809 1.00 90.38 141 ILE A CA 1
ATOM 1117 C C . ILE A 1 141 ? 17.223 3.017 7.322 1.00 90.38 141 ILE A C 1
ATOM 1119 O O . ILE A 1 141 ? 18.392 3.050 6.934 1.00 90.38 141 ILE A O 1
ATOM 1123 N N . GLY A 1 142 ? 16.217 2.871 6.461 1.00 86.31 142 GLY A N 1
ATOM 1124 C CA . GLY A 1 142 ? 16.524 2.719 5.038 1.00 86.31 142 GLY A CA 1
ATOM 1125 C C . GLY A 1 142 ? 16.972 4.000 4.346 1.00 86.31 142 GLY A C 1
ATOM 1126 O O . GLY A 1 142 ? 17.774 3.913 3.415 1.00 86.31 142 GLY A O 1
ATOM 1127 N N . ALA A 1 143 ? 16.561 5.180 4.819 1.00 86.25 143 ALA A N 1
ATOM 1128 C CA . ALA A 1 143 ? 17.164 6.435 4.371 1.00 86.25 143 ALA A CA 1
ATOM 1129 C C . ALA A 1 143 ? 18.661 6.481 4.725 1.00 86.25 143 ALA A C 1
ATOM 1131 O O . ALA A 1 143 ? 19.489 6.788 3.866 1.00 86.25 143 ALA A O 1
ATOM 1132 N N . LEU A 1 144 ? 19.024 6.094 5.952 1.00 89.75 144 LEU A N 1
ATOM 1133 C CA . LEU A 1 144 ? 20.419 6.015 6.395 1.00 89.75 144 LEU A CA 1
ATOM 1134 C C . LEU A 1 144 ? 21.227 5.004 5.570 1.00 89.75 144 LEU A C 1
ATOM 1136 O O . LEU A 1 144 ? 22.301 5.347 5.080 1.00 89.75 144 LEU A O 1
ATOM 1140 N N . TRP A 1 145 ? 20.708 3.793 5.343 1.00 87.75 145 TRP A N 1
ATOM 1141 C CA . TRP A 1 145 ? 21.381 2.788 4.507 1.00 87.75 145 TRP A CA 1
ATOM 1142 C C . TRP A 1 145 ? 21.553 3.234 3.055 1.00 87.75 145 TRP A C 1
ATOM 1144 O O . TRP A 1 145 ? 22.584 2.941 2.445 1.00 87.75 145 TRP A O 1
ATOM 1154 N N . SER A 1 146 ? 20.581 3.966 2.509 1.00 84.50 146 SER A N 1
ATOM 1155 C CA . SER A 1 146 ? 20.662 4.517 1.152 1.00 84.50 146 SER A CA 1
ATOM 1156 C C . SER A 1 146 ? 21.759 5.581 1.045 1.00 84.50 146 SER A C 1
ATOM 1158 O O . SER A 1 146 ? 22.549 5.560 0.101 1.00 84.50 146 SER A O 1
ATOM 1160 N N . LEU A 1 147 ? 21.860 6.472 2.037 1.00 86.00 147 LEU A N 1
ATOM 1161 C CA . LEU A 1 147 ? 22.917 7.487 2.105 1.00 86.00 147 LEU A CA 1
ATOM 1162 C C . LEU A 1 147 ? 24.304 6.860 2.304 1.00 86.00 147 LEU A C 1
ATOM 1164 O O . LEU A 1 147 ? 25.261 7.266 1.647 1.00 86.00 147 LEU A O 1
ATOM 1168 N N . LEU A 1 148 ? 24.414 5.843 3.162 1.00 87.56 148 LEU A N 1
ATOM 1169 C CA . LEU A 1 148 ? 25.666 5.109 3.367 1.00 87.56 148 LEU A CA 1
ATOM 1170 C C . LEU A 1 148 ? 26.116 4.375 2.101 1.00 87.56 148 LEU A C 1
ATOM 1172 O O . LEU A 1 148 ? 27.302 4.392 1.787 1.00 87.56 148 LEU A O 1
ATOM 1176 N N . GLY A 1 149 ? 25.187 3.775 1.353 1.00 84.94 149 GLY A N 1
ATOM 1177 C CA . GLY A 1 149 ? 25.500 3.129 0.075 1.00 84.94 149 GLY A CA 1
ATOM 1178 C C . GLY A 1 149 ? 26.009 4.114 -0.971 1.00 84.94 149 GLY A C 1
ATOM 1179 O O . GLY A 1 149 ? 26.959 3.810 -1.689 1.00 84.94 149 GLY A O 1
ATOM 1180 N N . LEU A 1 150 ? 25.439 5.325 -1.005 1.00 83.75 150 LEU A N 1
ATOM 1181 C CA . LEU A 1 150 ? 25.933 6.407 -1.858 1.00 83.75 150 LEU A CA 1
ATOM 1182 C C . LEU A 1 150 ? 27.370 6.802 -1.486 1.00 83.75 150 LEU A C 1
ATOM 1184 O O . LEU A 1 150 ? 28.201 6.985 -2.370 1.00 83.75 150 LEU A O 1
ATOM 1188 N N . TRP A 1 151 ? 27.663 6.920 -0.188 1.00 88.25 151 TRP A N 1
ATOM 1189 C CA . TRP A 1 151 ? 28.977 7.356 0.292 1.00 88.25 151 TRP A CA 1
ATOM 1190 C C . TRP A 1 151 ? 30.065 6.288 0.120 1.00 88.25 151 TRP A C 1
ATOM 1192 O O . TRP A 1 151 ? 31.186 6.604 -0.269 1.00 88.25 151 TRP A O 1
ATOM 1202 N N . LEU A 1 152 ? 29.736 5.021 0.375 1.00 86.75 152 LEU A N 1
ATOM 1203 C CA . LEU A 1 152 ? 30.670 3.893 0.280 1.00 86.75 152 LEU A CA 1
ATOM 1204 C C . LEU A 1 152 ? 30.790 3.324 -1.141 1.00 86.75 152 LEU A C 1
ATOM 1206 O O . LEU A 1 152 ? 31.649 2.479 -1.386 1.00 86.75 152 LEU A O 1
ATOM 1210 N N . GLY A 1 153 ? 29.920 3.736 -2.069 1.00 82.12 153 GLY A N 1
ATOM 1211 C CA . GLY A 1 153 ? 29.864 3.191 -3.427 1.00 82.12 153 GLY A CA 1
ATOM 1212 C C . GLY A 1 153 ? 29.460 1.713 -3.484 1.00 82.12 153 GLY A C 1
ATOM 1213 O O . GLY A 1 153 ? 29.701 1.050 -4.493 1.00 82.12 153 GLY A O 1
ATOM 1214 N N . THR A 1 154 ? 28.866 1.173 -2.416 1.00 80.75 154 THR A N 1
ATOM 1215 C CA . THR A 1 154 ? 28.476 -0.238 -2.312 1.00 80.75 154 THR A CA 1
ATOM 1216 C C . THR A 1 154 ? 26.958 -0.408 -2.408 1.00 80.75 154 THR A C 1
ATOM 1218 O O . THR A 1 154 ? 26.199 0.450 -1.951 1.00 80.75 154 THR A O 1
ATOM 1221 N N . PRO A 1 155 ? 26.469 -1.515 -3.001 1.00 73.25 155 PRO A N 1
ATOM 1222 C CA . PRO A 1 155 ? 25.044 -1.817 -3.009 1.00 73.25 155 PRO A CA 1
ATOM 1223 C C . PRO A 1 155 ? 24.587 -2.162 -1.585 1.00 73.25 155 PRO A C 1
ATOM 1225 O O . PRO A 1 155 ? 24.833 -3.259 -1.090 1.00 73.25 155 PRO A O 1
ATOM 1228 N N . THR A 1 156 ? 23.933 -1.214 -0.919 1.00 76.69 156 THR A N 1
ATOM 1229 C CA . THR A 1 156 ? 23.349 -1.395 0.416 1.00 76.69 156 THR A CA 1
ATOM 1230 C C . THR A 1 156 ? 21.886 -1.829 0.345 1.00 76.69 156 THR A C 1
ATOM 1232 O O . THR A 1 156 ? 21.289 -1.928 -0.732 1.00 76.69 156 THR A O 1
ATOM 1235 N N . TYR A 1 157 ? 21.307 -2.115 1.515 1.00 72.62 157 TYR A N 1
ATOM 1236 C CA . TYR A 1 157 ? 19.893 -2.440 1.663 1.00 72.62 157 TYR A CA 1
ATOM 1237 C C . TYR A 1 157 ? 19.013 -1.348 1.041 1.00 72.62 157 TYR A C 1
ATOM 1239 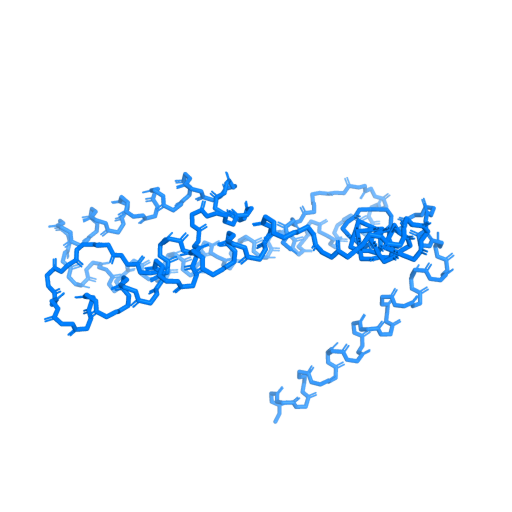O O . TYR A 1 157 ? 19.076 -0.181 1.429 1.00 72.62 157 TYR A O 1
ATOM 1247 N N . ARG A 1 158 ? 18.187 -1.747 0.071 1.00 64.00 158 ARG A N 1
ATOM 1248 C CA . ARG A 1 158 ? 17.194 -0.887 -0.576 1.00 64.00 158 ARG A CA 1
ATOM 1249 C C . ARG A 1 158 ? 15.842 -1.202 0.040 1.00 64.00 158 ARG A C 1
ATOM 1251 O O . ARG A 1 158 ? 15.410 -2.352 -0.023 1.00 64.00 158 ARG A O 1
ATOM 1258 N N . ILE A 1 159 ? 15.170 -0.196 0.600 1.00 64.56 159 ILE A N 1
ATOM 1259 C CA . ILE A 1 159 ? 13.747 -0.341 0.916 1.00 64.56 159 ILE A CA 1
ATOM 1260 C C . ILE A 1 159 ? 13.023 -0.510 -0.419 1.00 64.56 159 ILE A C 1
ATOM 1262 O O . ILE A 1 159 ? 13.052 0.385 -1.262 1.00 64.56 159 ILE A O 1
ATOM 1266 N N . TYR A 1 160 ? 12.415 -1.677 -0.617 1.00 55.12 160 TYR A N 1
ATOM 1267 C CA . TYR A 1 160 ? 11.493 -1.917 -1.716 1.00 55.12 160 TYR A CA 1
ATOM 1268 C C . TYR A 1 160 ? 10.093 -1.516 -1.274 1.00 55.12 160 TYR A C 1
ATOM 1270 O O . TYR A 1 160 ? 9.411 -2.300 -0.614 1.00 55.12 160 TYR A O 1
ATOM 1278 N N . ILE A 1 161 ? 9.691 -0.305 -1.658 1.00 47.75 161 ILE A N 1
ATOM 1279 C CA . ILE A 1 161 ? 8.296 0.081 -1.892 1.00 47.75 161 ILE A CA 1
ATOM 1280 C C . ILE A 1 161 ? 8.277 0.961 -3.141 1.00 47.75 161 ILE A C 1
ATOM 1282 O O . ILE A 1 161 ? 9.105 1.899 -3.205 1.00 47.75 161 ILE A O 1
#

Foldseek 3Di:
DVVVVVVVVVVVVVVVVVVCCVVCPVVRPVDDPSVVVVCVVVVVVVVCVVVVDDDPVVVVVVVVVLVVVLVVQVVCVVVDVPDPDHSVCVVVVPDPVCVVCVVVVVVVVVVLCCQCVPVNPVSVVVCVVVVVVVVVVVVVVQVVQVVVCVVVVHDTDHPDD

Sequence (161 aa):
VFALAAVASLLTTFAANYFMTYEAGAQAKAVGYKWWVGQEAFGQLAGWLQSGQRPAEQSLWFFVGGLVVVGVLTYLRQAFLWWPLHPTGFALGISYAMNYFWFCVFVAWLAKLCITRYGGMDAHKRAIPFFLGLVLGDYTIGALWSLLGLWLGTPTYRIYI